Protein AF-A0A4P9VZE5-F1 (afdb_monomer_lite)

Foldseek 3Di:
DDDDDDPDDPDDPPPPPPCPPPVVLVVLLVVLLVVLLVVLLVVLVDPPAFDKDKAQRDPPDQQQVSQVVSQVDCVPDCSLVQWDKDWDQDPVRRIIIIGTHRPPPPPPPPPPPPPDDD

Radius of gyration: 24.46 Å; chains: 1; bounding box: 59×92×47 Å

Structure (mmCIF, N/CA/C/O backbone):
data_AF-A0A4P9VZE5-F1
#
_entry.id   AF-A0A4P9VZE5-F1
#
loop_
_atom_site.group_PDB
_atom_site.id
_atom_site.type_symbol
_atom_site.label_atom_id
_atom_site.label_alt_id
_atom_site.label_comp_id
_atom_site.label_asym_id
_atom_site.label_entity_id
_atom_site.label_seq_id
_atom_site.pdbx_PDB_ins_code
_atom_site.Cartn_x
_atom_site.Cartn_y
_atom_site.Cartn_z
_atom_site.occupancy
_atom_site.B_iso_or_equiv
_atom_site.auth_seq_id
_atom_site.auth_comp_id
_atom_site.auth_asym_id
_atom_site.auth_atom_id
_atom_site.pdbx_PDB_model_num
ATOM 1 N N . MET A 1 1 ? -42.588 50.241 2.402 1.00 42.19 1 MET A N 1
ATOM 2 C CA . MET A 1 1 ? -43.242 49.326 3.358 1.00 42.19 1 MET A CA 1
ATOM 3 C C . MET A 1 1 ? -42.465 48.026 3.372 1.00 42.19 1 MET A C 1
ATOM 5 O O . MET A 1 1 ? -42.100 47.526 2.319 1.00 42.19 1 MET A O 1
ATOM 9 N N . SER A 1 2 ? -42.130 47.601 4.582 1.00 41.44 2 SER A N 1
ATOM 10 C CA . SER A 1 2 ? -41.251 46.510 4.993 1.00 41.44 2 SER A CA 1
ATOM 11 C C . SER A 1 2 ? -41.444 45.181 4.255 1.00 41.44 2 SER A C 1
ATOM 13 O O . SER A 1 2 ? -42.550 44.650 4.245 1.00 41.44 2 SER A O 1
ATOM 15 N N . SER A 1 3 ? -40.354 44.563 3.785 1.00 45.62 3 SER A N 1
ATOM 16 C CA . SER A 1 3 ? -40.275 43.098 3.712 1.00 45.62 3 SER A CA 1
ATOM 17 C C . SER A 1 3 ? -39.464 42.606 4.907 1.00 45.62 3 SER A C 1
ATOM 19 O O . SER A 1 3 ? -38.239 42.736 4.962 1.00 45.62 3 SER A O 1
ATOM 21 N N . MET A 1 4 ? -40.183 42.097 5.901 1.00 48.62 4 MET A N 1
ATOM 22 C CA . MET A 1 4 ? -39.623 41.448 7.072 1.00 48.62 4 MET A CA 1
ATOM 23 C C . MET A 1 4 ? -39.028 40.082 6.700 1.00 48.62 4 MET A C 1
ATOM 25 O O . MET A 1 4 ? -39.677 39.278 6.044 1.00 48.62 4 MET A O 1
ATOM 29 N N . LEU A 1 5 ? -37.809 39.856 7.198 1.00 54.62 5 LEU A N 1
ATOM 30 C CA . LEU A 1 5 ? -37.310 38.635 7.842 1.00 54.62 5 LEU A CA 1
ATOM 31 C C . LEU A 1 5 ? -37.516 37.283 7.140 1.00 54.62 5 LEU A C 1
ATOM 33 O O . LEU A 1 5 ? -38.619 36.755 7.086 1.00 54.62 5 LEU A O 1
ATOM 37 N N . ARG A 1 6 ? -36.387 36.614 6.871 1.00 51.19 6 ARG A N 1
ATOM 38 C CA . ARG A 1 6 ? -36.121 35.234 7.322 1.00 51.19 6 ARG A CA 1
ATOM 39 C C . ARG A 1 6 ? -34.608 35.044 7.474 1.00 51.19 6 ARG A C 1
ATOM 41 O O . ARG A 1 6 ? -33.922 34.547 6.590 1.00 51.19 6 ARG A O 1
ATOM 48 N N . ARG A 1 7 ? -34.084 35.490 8.622 1.00 51.97 7 ARG A N 1
ATOM 49 C CA . ARG A 1 7 ? -32.792 35.022 9.139 1.00 51.97 7 ARG A CA 1
ATOM 50 C C . ARG A 1 7 ? -32.963 33.537 9.447 1.00 51.97 7 ARG A C 1
ATOM 52 O O . ARG A 1 7 ? -33.668 33.198 10.393 1.00 51.97 7 ARG A O 1
ATOM 59 N N . LEU A 1 8 ? -32.368 32.670 8.633 1.00 48.12 8 LEU A N 1
ATOM 60 C CA . LEU A 1 8 ? -32.216 31.267 8.996 1.00 48.12 8 LEU A CA 1
ATOM 61 C C . LEU A 1 8 ? -31.246 31.209 10.174 1.00 48.12 8 LEU A C 1
ATOM 63 O O . LEU A 1 8 ? -30.098 31.643 10.093 1.00 48.12 8 LEU A O 1
ATOM 67 N N . SER A 1 9 ? -31.797 30.765 11.295 1.00 43.53 9 SER A N 1
ATOM 68 C CA . SER A 1 9 ? -31.136 30.510 12.560 1.00 43.53 9 SER A CA 1
ATOM 69 C C . SER A 1 9 ? -29.865 29.697 12.352 1.00 43.53 9 SER A C 1
ATOM 71 O O . SER A 1 9 ? -29.905 28.604 11.786 1.00 43.53 9 SER A O 1
ATOM 73 N N . VAL A 1 10 ? -28.755 30.234 12.854 1.00 48.97 10 VAL A N 1
ATOM 74 C CA . VAL A 1 10 ? -27.518 29.501 13.111 1.00 48.97 10 VAL A CA 1
ATOM 75 C C . VAL A 1 10 ? -27.878 28.384 14.086 1.00 48.97 10 VAL A C 1
ATOM 77 O O . VAL A 1 10 ? -28.068 28.621 15.275 1.00 48.97 10 VAL A O 1
ATOM 80 N N . VAL A 1 11 ? -28.073 27.178 13.561 1.00 47.31 11 VAL A N 1
ATOM 81 C CA . VAL A 1 11 ? -28.205 25.977 14.381 1.00 47.31 11 VAL A CA 1
ATOM 82 C C . VAL A 1 11 ? -26.837 25.755 15.014 1.00 47.31 11 VAL A C 1
ATOM 84 O O . VAL A 1 11 ? -25.844 25.600 14.303 1.00 47.31 11 VAL A O 1
ATOM 87 N N . SER A 1 12 ? -26.794 25.820 16.345 1.00 46.12 12 SER A N 1
ATOM 88 C CA . SER A 1 12 ? -25.620 25.601 17.186 1.00 46.12 12 SER A CA 1
ATOM 89 C C . SER A 1 12 ? -24.774 24.424 16.697 1.00 46.12 12 SER A C 1
ATOM 91 O O . SER A 1 12 ? -25.120 23.259 16.886 1.00 46.12 12 SER A O 1
ATOM 93 N N . LEU A 1 13 ? -23.612 24.742 16.127 1.00 49.28 13 LEU A N 1
ATOM 94 C CA . LEU A 1 13 ? -22.529 23.817 15.769 1.00 49.28 13 LEU A CA 1
ATOM 95 C C . LEU A 1 13 ? -21.718 23.374 17.009 1.00 49.28 13 LEU A C 1
ATOM 97 O O . LEU A 1 13 ? -20.516 23.136 16.926 1.00 49.28 13 LEU A O 1
ATOM 101 N N . GLU A 1 14 ? -22.362 23.264 18.173 1.00 45.31 14 GLU A N 1
ATOM 102 C CA . GLU A 1 14 ? -21.703 23.028 19.469 1.00 45.31 14 GLU A CA 1
ATOM 103 C C . GLU A 1 14 ? -22.059 21.680 20.117 1.00 45.31 14 GLU A C 1
ATOM 105 O O . GLU A 1 14 ? -21.831 21.484 21.305 1.00 45.31 14 GLU A O 1
ATOM 110 N N . SER A 1 15 ? -22.583 20.704 19.365 1.00 45.00 15 SER A N 1
ATOM 111 C CA . SER A 1 15 ? -22.929 19.389 19.948 1.00 45.00 15 SER A CA 1
ATOM 112 C C . SER A 1 15 ? -22.456 18.148 19.191 1.00 45.00 15 SER A C 1
ATOM 114 O O . SER A 1 15 ? -22.935 17.052 19.446 1.00 45.00 15 SER A O 1
ATOM 116 N N . PHE A 1 16 ? -21.438 18.274 18.334 1.00 50.50 16 PHE A N 1
ATOM 117 C CA . PHE A 1 16 ? -20.713 17.110 17.789 1.00 50.50 16 PHE A CA 1
ATOM 118 C C . PHE A 1 16 ? -19.187 17.218 17.928 1.00 50.50 16 PHE A C 1
ATOM 120 O O . PHE A 1 16 ? -18.440 16.596 17.182 1.00 50.50 16 PHE A O 1
ATOM 127 N N . ARG A 1 17 ? -18.693 18.006 18.893 1.00 49.19 17 ARG A N 1
ATOM 128 C CA . ARG A 1 17 ? -17.252 18.088 19.208 1.00 49.19 17 ARG A CA 1
ATOM 129 C C . ARG A 1 17 ? -16.839 17.311 20.461 1.00 49.19 17 ARG A C 1
ATOM 131 O O . ARG A 1 17 ? -15.737 17.505 20.962 1.00 49.19 17 ARG A O 1
ATOM 138 N N . SER A 1 18 ? -17.661 16.366 20.911 1.00 43.06 18 SER A N 1
ATOM 139 C CA . SER A 1 18 ? -17.221 15.300 21.820 1.00 43.06 18 SER A CA 1
ATOM 140 C C . SER A 1 18 ? -16.723 14.099 21.022 1.00 43.06 18 SER A C 1
ATOM 142 O O . SER A 1 18 ? -17.358 13.053 20.996 1.00 43.06 18 SER A O 1
ATOM 144 N N . SER A 1 19 ? -15.605 14.268 20.318 1.00 45.41 19 SER A N 1
ATOM 145 C CA . SER A 1 19 ? -14.757 13.178 19.810 1.00 45.41 19 SER A CA 1
ATOM 146 C C . SER A 1 19 ? -13.377 13.758 19.494 1.00 45.41 19 SER A C 1
ATOM 148 O O . SER A 1 19 ? -12.985 13.894 18.338 1.00 45.41 19 SER A O 1
ATOM 150 N N . ARG A 1 20 ? -12.638 14.161 20.538 1.00 45.38 20 ARG A N 1
ATOM 151 C CA . ARG A 1 20 ? -11.216 14.534 20.410 1.00 45.38 20 ARG A CA 1
ATOM 152 C C . ARG A 1 20 ? -10.370 13.409 19.787 1.00 45.38 20 ARG A C 1
ATOM 154 O O . ARG A 1 20 ? -9.353 13.715 19.194 1.00 45.38 20 ARG A O 1
ATOM 161 N N . SER A 1 21 ? -10.854 12.165 19.798 1.00 52.50 21 SER A N 1
ATOM 162 C CA . SER A 1 21 ? -10.213 10.997 19.186 1.00 52.50 21 SER A CA 1
ATOM 163 C C . SER A 1 21 ? -10.296 10.916 17.655 1.00 52.50 21 SER A C 1
ATOM 165 O O . SER A 1 21 ? -9.553 10.155 17.054 1.00 52.50 21 SER A O 1
ATOM 167 N N . SER A 1 22 ? -11.183 11.655 16.975 1.00 55.22 22 SER A N 1
ATOM 168 C CA . SER A 1 22 ? -11.375 11.465 15.522 1.00 55.22 22 SER A CA 1
ATOM 169 C C . SER A 1 22 ? -10.381 12.231 14.645 1.00 55.22 22 SER A C 1
ATOM 171 O O . SER A 1 22 ? -10.229 11.898 13.471 1.00 55.22 22 SER A O 1
ATOM 173 N N . 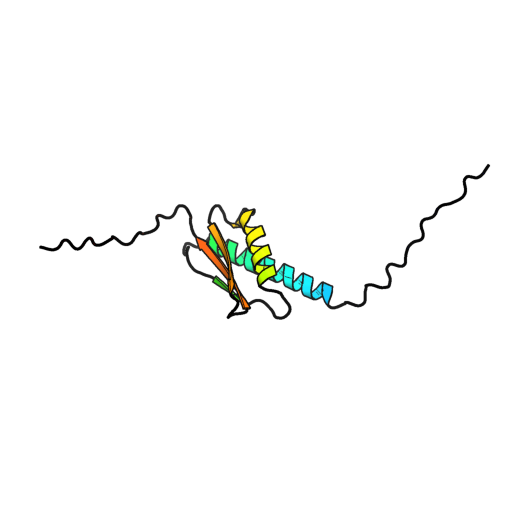ALA A 1 23 ? -9.751 13.282 15.177 1.00 57.75 23 ALA A N 1
ATOM 174 C CA . ALA A 1 23 ? -8.763 14.068 14.439 1.00 57.75 23 ALA A CA 1
ATOM 175 C C . ALA A 1 23 ? -7.394 13.371 14.426 1.00 57.75 23 ALA A C 1
ATOM 177 O O . ALA A 1 23 ? -6.790 13.272 13.363 1.00 57.75 23 ALA A O 1
ATOM 178 N N . GLU A 1 24 ? -6.972 12.823 15.569 1.00 62.25 24 GLU A N 1
ATOM 179 C CA . GLU A 1 24 ? -5.724 12.057 15.717 1.00 62.25 24 GLU A CA 1
ATOM 180 C C . GLU A 1 24 ? -5.749 10.795 14.844 1.00 62.25 24 GLU A C 1
ATOM 182 O O . GLU A 1 24 ? -4.906 10.653 13.963 1.00 62.25 24 GLU A O 1
ATOM 187 N N . SER A 1 25 ? -6.812 9.982 14.922 1.00 72.69 25 SER A N 1
ATOM 188 C CA . SER A 1 25 ? -6.946 8.784 14.072 1.00 72.69 25 SER A CA 1
ATOM 189 C C . SER A 1 25 ? -7.026 9.087 12.573 1.00 72.69 25 SER A C 1
ATOM 191 O O . SER A 1 25 ? -6.786 8.213 11.743 1.00 72.69 25 SER A O 1
ATOM 193 N N . ARG A 1 26 ? -7.414 10.310 12.188 1.00 79.12 26 ARG A N 1
ATOM 194 C CA . ARG A 1 26 ? -7.420 10.719 10.779 1.00 79.12 26 ARG A CA 1
ATOM 195 C C . ARG A 1 26 ? -6.026 11.114 10.307 1.00 79.12 26 ARG A C 1
ATOM 197 O O . ARG A 1 26 ? -5.691 10.821 9.166 1.00 79.12 26 ARG A O 1
ATOM 204 N N . GLN A 1 27 ? -5.247 11.761 11.166 1.00 83.94 27 GLN A N 1
ATOM 205 C CA . GLN A 1 27 ? -3.879 12.138 10.850 1.00 83.94 27 GLN A CA 1
ATOM 206 C C . GLN A 1 27 ? -2.982 10.903 10.753 1.00 83.94 27 GLN A C 1
ATOM 208 O O . GLN A 1 27 ? -2.355 10.715 9.721 1.00 83.94 27 GLN A O 1
ATOM 213 N N . GLU A 1 28 ? -3.069 9.985 11.718 1.00 84.31 2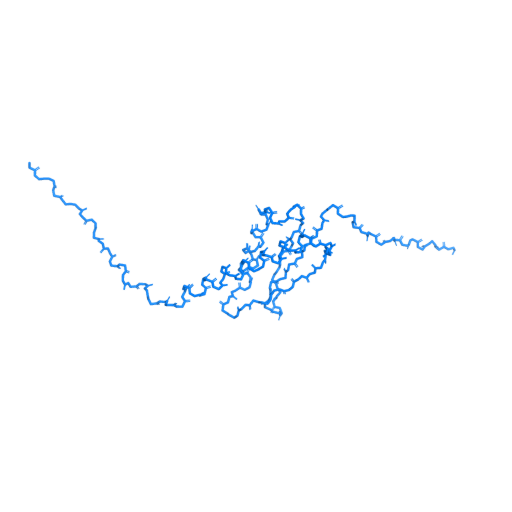8 GLU A N 1
ATOM 214 C CA . GLU A 1 28 ? -2.376 8.687 11.676 1.00 84.31 28 GLU A CA 1
ATOM 215 C C . GLU A 1 28 ? -2.722 7.886 10.409 1.00 84.31 28 GLU A C 1
ATOM 217 O O . GLU A 1 28 ? -1.870 7.238 9.806 1.00 84.31 28 GLU A O 1
ATOM 222 N N . TYR A 1 29 ? -3.979 7.958 9.962 1.00 86.94 29 TYR A N 1
ATOM 223 C CA . TYR A 1 29 ? -4.416 7.317 8.724 1.00 86.94 29 TYR A CA 1
ATOM 224 C C . TYR A 1 29 ? -3.781 7.927 7.472 1.00 86.94 29 TYR A C 1
ATOM 226 O O . TYR A 1 29 ? -3.386 7.202 6.555 1.00 86.94 29 TYR A O 1
ATOM 234 N N . ASP A 1 30 ? -3.733 9.257 7.403 1.00 88.94 30 ASP A N 1
ATOM 235 C CA . ASP A 1 30 ? -3.134 9.969 6.277 1.00 88.94 30 ASP A CA 1
ATOM 236 C C . ASP A 1 30 ? -1.600 9.805 6.276 1.00 88.94 30 ASP A C 1
ATOM 238 O O . ASP A 1 30 ? -1.011 9.657 5.202 1.00 88.94 30 ASP A O 1
ATOM 242 N N . ASP A 1 31 ? -0.975 9.735 7.454 1.00 89.50 31 ASP A N 1
ATOM 243 C CA . ASP A 1 31 ? 0.453 9.460 7.631 1.00 89.50 31 ASP A CA 1
ATOM 244 C C . ASP A 1 31 ? 0.803 8.040 7.171 1.00 89.50 31 ASP A C 1
ATOM 246 O O . ASP A 1 31 ? 1.651 7.888 6.291 1.00 89.50 31 ASP A O 1
ATOM 250 N N . ALA A 1 32 ? 0.065 7.018 7.622 1.00 89.94 32 ALA A N 1
ATOM 251 C CA . ALA A 1 32 ? 0.246 5.638 7.160 1.00 89.94 32 ALA A CA 1
ATOM 252 C C . ALA A 1 32 ? 0.058 5.507 5.638 1.00 89.94 32 ALA A C 1
ATOM 254 O O . ALA A 1 32 ? 0.785 4.788 4.953 1.00 89.94 32 ALA A O 1
ATOM 255 N N . LEU A 1 33 ? -0.906 6.235 5.057 1.00 90.50 33 LEU A N 1
ATOM 256 C CA . LEU A 1 33 ? -1.068 6.274 3.601 1.00 90.50 33 LEU A CA 1
ATOM 257 C C . LEU A 1 33 ? 0.113 6.925 2.885 1.00 90.50 33 LEU A C 1
ATOM 259 O O . LEU A 1 33 ? 0.404 6.543 1.748 1.00 90.50 33 LEU A O 1
ATOM 263 N N . ASN A 1 34 ? 0.720 7.955 3.468 1.00 90.69 34 ASN A N 1
ATOM 264 C CA . ASN A 1 34 ? 1.876 8.622 2.883 1.00 90.69 34 ASN A CA 1
ATOM 265 C C . ASN A 1 34 ? 3.126 7.754 2.984 1.00 90.69 34 ASN A C 1
ATOM 267 O O . ASN A 1 34 ? 3.827 7.649 1.985 1.00 90.69 34 ASN A O 1
ATOM 271 N N . GLU A 1 35 ? 3.343 7.080 4.108 1.00 91.00 35 GLU A N 1
ATOM 272 C CA . GLU A 1 35 ? 4.457 6.150 4.304 1.00 91.00 35 GLU A CA 1
ATOM 273 C C . GLU A 1 35 ? 4.428 5.021 3.268 1.00 91.00 35 GLU A C 1
ATOM 275 O O . GLU A 1 35 ? 5.339 4.921 2.453 1.00 91.00 35 GLU A O 1
ATOM 280 N N . ILE A 1 36 ? 3.299 4.308 3.139 1.00 90.31 36 ILE A N 1
ATOM 281 C CA . ILE A 1 36 ? 3.129 3.280 2.092 1.00 90.31 36 ILE A CA 1
ATOM 282 C C . ILE A 1 36 ? 3.363 3.870 0.690 1.00 90.31 36 ILE A C 1
ATOM 284 O O . ILE A 1 36 ? 3.840 3.189 -0.212 1.00 90.31 36 ILE A O 1
ATOM 288 N N . SER A 1 37 ? 2.994 5.136 0.462 1.00 89.81 37 SER A N 1
ATOM 289 C CA . SER A 1 37 ? 3.200 5.764 -0.848 1.00 89.81 37 SER A CA 1
ATOM 290 C C . SER A 1 37 ? 4.670 6.044 -1.144 1.00 89.81 37 SER A C 1
ATOM 292 O O . SER A 1 37 ? 5.070 5.883 -2.294 1.00 89.81 37 SER A O 1
ATOM 294 N N . LEU A 1 38 ? 5.436 6.465 -0.137 1.00 89.31 38 LEU A N 1
ATOM 295 C CA . LEU A 1 38 ? 6.871 6.710 -0.252 1.00 89.31 38 LEU A CA 1
ATOM 296 C C . LEU A 1 38 ? 7.618 5.400 -0.485 1.00 89.31 38 LEU A C 1
ATOM 298 O O . LEU A 1 38 ? 8.395 5.331 -1.434 1.00 89.31 38 LEU A O 1
ATOM 302 N N . ASP A 1 39 ? 7.300 4.355 0.278 1.00 88.44 39 ASP A N 1
ATOM 303 C CA . ASP A 1 39 ? 7.941 3.054 0.098 1.00 88.44 39 ASP A CA 1
ATOM 304 C C . ASP A 1 39 ? 7.643 2.462 -1.283 1.00 88.44 39 ASP A C 1
ATOM 306 O O . ASP A 1 39 ? 8.523 1.926 -1.948 1.00 88.44 39 ASP A O 1
ATOM 310 N N . VAL A 1 40 ? 6.398 2.574 -1.765 1.00 86.50 40 VAL A N 1
ATOM 311 C CA . VAL A 1 40 ? 6.047 2.115 -3.118 1.00 86.50 40 VAL A CA 1
ATOM 312 C C . VAL A 1 40 ? 6.809 2.912 -4.171 1.00 86.50 40 VAL A C 1
ATOM 314 O O . VAL A 1 40 ? 7.247 2.335 -5.164 1.00 86.50 40 VAL A O 1
ATOM 317 N N . GLU A 1 41 ? 6.962 4.224 -3.989 1.00 87.31 41 GLU A N 1
ATOM 318 C CA . GLU A 1 41 ? 7.743 5.054 -4.906 1.00 87.31 41 GLU A CA 1
ATOM 319 C C . GLU A 1 41 ? 9.221 4.642 -4.920 1.00 87.31 41 GLU A C 1
ATOM 321 O O . GLU A 1 41 ? 9.823 4.568 -5.993 1.00 87.31 41 GLU A O 1
ATOM 326 N N . GLU A 1 42 ? 9.789 4.344 -3.752 1.00 86.31 42 GLU A N 1
ATOM 327 C CA . GLU A 1 42 ? 11.150 3.834 -3.598 1.00 86.31 42 GLU A CA 1
ATOM 328 C C . GLU A 1 42 ? 11.311 2.461 -4.262 1.00 86.31 42 GLU A C 1
ATOM 330 O O . GLU A 1 42 ? 12.156 2.312 -5.145 1.00 86.31 42 GLU A O 1
ATOM 335 N N . ALA A 1 43 ? 10.409 1.518 -3.985 1.00 84.69 43 ALA A N 1
ATOM 336 C CA . ALA A 1 43 ? 10.370 0.202 -4.624 1.00 84.69 43 ALA A CA 1
ATOM 337 C C . ALA A 1 43 ? 10.190 0.285 -6.153 1.00 84.69 43 ALA A C 1
ATOM 339 O O . ALA A 1 43 ? 10.652 -0.577 -6.894 1.00 84.69 43 ALA A O 1
ATOM 340 N N . CYS A 1 44 ? 9.541 1.339 -6.661 1.00 81.88 44 CYS A N 1
ATOM 341 C CA . CYS A 1 44 ? 9.432 1.599 -8.099 1.00 81.88 44 CYS A CA 1
ATOM 342 C C . CYS A 1 44 ? 10.719 2.179 -8.720 1.00 81.88 44 CYS A C 1
ATOM 344 O O . CYS A 1 44 ? 10.824 2.246 -9.949 1.00 81.88 44 CYS A O 1
ATOM 346 N N . ARG A 1 45 ? 11.676 2.659 -7.915 1.00 82.62 45 ARG A N 1
ATOM 347 C CA . ARG A 1 45 ? 13.009 3.096 -8.372 1.00 82.62 45 ARG A CA 1
ATOM 348 C C . ARG A 1 45 ? 14.052 1.990 -8.254 1.00 82.62 45 ARG A C 1
ATOM 350 O O . ARG A 1 45 ? 15.020 2.019 -9.013 1.00 82.62 45 ARG A O 1
ATOM 357 N N . GLU A 1 46 ? 13.876 1.070 -7.315 1.00 79.06 46 GLU A N 1
ATOM 358 C CA . GLU A 1 46 ? 14.759 -0.079 -7.139 1.00 79.06 46 GLU A CA 1
ATOM 359 C C . GLU A 1 46 ? 14.645 -1.084 -8.294 1.00 79.06 46 GLU A C 1
ATOM 361 O O . GLU A 1 46 ? 13.705 -1.060 -9.084 1.00 79.06 46 GLU A O 1
ATOM 366 N N . SER A 1 47 ? 15.661 -1.941 -8.435 1.00 67.31 47 SER A N 1
ATOM 367 C CA . SER A 1 47 ? 15.716 -2.973 -9.487 1.00 67.31 47 SER A CA 1
ATOM 368 C C . SER A 1 47 ? 15.062 -4.293 -9.063 1.00 67.31 47 SER A C 1
ATOM 370 O O . SER A 1 47 ? 14.864 -5.173 -9.900 1.00 67.31 47 SER A O 1
ATOM 372 N N . ASP A 1 48 ? 14.729 -4.429 -7.778 1.00 69.81 48 ASP A N 1
ATOM 373 C CA . ASP A 1 48 ? 14.189 -5.644 -7.173 1.00 69.81 48 ASP A CA 1
ATOM 374 C C . ASP A 1 48 ? 12.661 -5.681 -7.277 1.00 69.81 48 ASP A C 1
ATOM 376 O O . ASP A 1 48 ? 11.909 -5.662 -6.300 1.00 69.81 48 ASP A O 1
ATOM 380 N N . PHE A 1 49 ? 12.191 -5.731 -8.521 1.00 77.44 49 PHE A N 1
ATOM 381 C CA . PHE A 1 49 ? 10.783 -5.962 -8.805 1.00 77.44 49 PHE A CA 1
ATOM 382 C C . PHE A 1 49 ? 10.378 -7.378 -8.376 1.00 77.44 49 PHE A C 1
ATOM 384 O O . PHE A 1 49 ? 11.187 -8.298 -8.304 1.00 77.44 49 PHE A O 1
ATOM 391 N N . ASP A 1 50 ? 9.086 -7.554 -8.127 1.00 74.19 50 ASP A N 1
ATOM 392 C CA . ASP A 1 50 ? 8.446 -8.788 -7.684 1.00 74.19 50 ASP A CA 1
ATOM 393 C C . ASP A 1 50 ? 8.633 -9.198 -6.213 1.00 74.19 50 ASP A C 1
ATOM 395 O O . ASP A 1 50 ? 8.072 -10.224 -5.809 1.00 74.19 50 ASP A O 1
ATOM 399 N N . LEU A 1 51 ? 9.297 -8.380 -5.395 1.00 78.94 51 LEU A N 1
ATOM 400 C CA . LEU A 1 51 ? 9.298 -8.546 -3.942 1.00 78.94 51 LEU A CA 1
ATOM 401 C C . LEU A 1 51 ? 7.978 -8.063 -3.324 1.00 78.94 51 LEU A C 1
ATOM 403 O O . LEU A 1 51 ? 7.401 -7.048 -3.726 1.00 78.94 51 LEU A O 1
ATOM 407 N N . GLU A 1 52 ? 7.473 -8.837 -2.365 1.00 85.69 52 GLU A N 1
ATOM 408 C CA . GLU A 1 52 ? 6.319 -8.457 -1.552 1.00 85.69 52 GLU A CA 1
ATOM 409 C C . GLU A 1 52 ? 6.808 -7.708 -0.316 1.00 85.69 52 GLU A C 1
ATOM 411 O O . GLU A 1 52 ? 7.564 -8.254 0.489 1.00 85.69 52 GLU A O 1
ATOM 416 N N . THR A 1 53 ? 6.336 -6.476 -0.150 1.00 88.12 53 THR A N 1
ATOM 417 C CA . THR A 1 53 ? 6.617 -5.670 1.035 1.00 88.12 53 THR A CA 1
ATOM 418 C C . THR A 1 53 ? 5.404 -5.671 1.951 1.00 88.12 53 THR A C 1
ATOM 420 O O . THR A 1 53 ? 4.257 -5.557 1.505 1.00 88.12 53 THR A O 1
ATOM 423 N N . VAL A 1 54 ? 5.662 -5.823 3.248 1.00 90.06 54 VAL A N 1
ATOM 424 C CA . VAL A 1 54 ? 4.641 -5.891 4.292 1.00 90.06 54 VAL A CA 1
ATOM 425 C C . VAL A 1 54 ? 4.720 -4.621 5.124 1.00 90.06 54 VAL A C 1
ATOM 427 O O . VAL A 1 54 ? 5.748 -4.343 5.730 1.00 90.06 54 VAL A O 1
ATOM 430 N N . TYR A 1 55 ? 3.621 -3.878 5.162 1.00 90.19 55 TYR A N 1
ATOM 431 C CA . TYR A 1 55 ? 3.442 -2.724 6.028 1.00 90.19 55 TYR A CA 1
ATOM 432 C C . TYR A 1 55 ? 2.538 -3.103 7.202 1.00 90.19 55 TYR A C 1
ATOM 434 O O . TYR A 1 55 ? 1.351 -3.397 7.014 1.00 90.19 55 TYR A O 1
ATOM 442 N N . GLU A 1 56 ? 3.096 -3.113 8.409 1.00 89.06 56 GLU A N 1
ATOM 443 C CA . GLU A 1 56 ? 2.341 -3.365 9.637 1.00 89.06 56 GLU A CA 1
ATOM 444 C C . GLU A 1 56 ? 1.457 -2.159 9.961 1.00 89.06 56 GLU A C 1
ATOM 446 O O . GLU A 1 56 ? 1.924 -1.026 10.038 1.00 89.06 56 GLU A O 1
ATOM 451 N N . VAL A 1 57 ? 0.150 -2.389 10.111 1.00 86.38 57 VAL A N 1
ATOM 452 C CA . VAL A 1 57 ? -0.803 -1.292 10.306 1.00 86.38 57 VAL A CA 1
ATOM 453 C C . VAL A 1 57 ? -0.892 -0.930 11.790 1.00 86.38 57 VAL A C 1
ATOM 455 O O . VAL A 1 57 ? -1.167 -1.822 12.598 1.00 86.38 57 VAL A O 1
ATOM 458 N N . PRO A 1 58 ? -0.745 0.361 12.152 1.00 83.00 58 PRO A N 1
ATOM 459 C CA . PRO A 1 58 ? -0.910 0.819 13.528 1.00 83.00 58 PRO A CA 1
ATOM 460 C C . PRO A 1 58 ? -2.270 0.436 14.125 1.00 83.00 58 PRO A C 1
ATOM 462 O O . PRO A 1 58 ? -3.301 0.434 13.438 1.00 83.00 58 PRO A O 1
ATOM 465 N N . GLU A 1 59 ? -2.286 0.144 15.428 1.00 79.25 59 GLU A N 1
ATOM 466 C CA . GLU A 1 59 ? -3.522 -0.141 16.158 1.00 79.25 59 GLU A CA 1
ATOM 467 C C . GLU A 1 59 ? -4.515 1.027 16.040 1.00 79.25 59 GLU A C 1
ATOM 469 O O . GLU A 1 59 ? -4.148 2.195 16.097 1.00 79.25 59 GLU A O 1
ATOM 474 N N . GLY A 1 60 ? -5.800 0.714 15.855 1.00 80.19 60 GLY A N 1
ATOM 475 C CA . GLY A 1 60 ? -6.849 1.723 15.658 1.00 80.19 60 GLY A CA 1
ATOM 476 C C . GLY A 1 60 ? -7.116 2.094 14.194 1.00 80.19 60 GLY A C 1
ATOM 477 O O . GLY A 1 60 ? -8.165 2.674 13.898 1.00 80.19 60 GLY A O 1
ATOM 478 N N . ILE A 1 61 ? -6.259 1.676 13.254 1.00 84.44 61 ILE A N 1
ATOM 479 C CA . ILE A 1 61 ? -6.501 1.829 11.815 1.00 84.44 61 ILE A CA 1
ATOM 480 C C . ILE A 1 61 ? -7.063 0.533 11.222 1.00 84.44 61 ILE A C 1
ATOM 482 O O . ILE A 1 61 ? -6.593 -0.569 11.480 1.00 84.44 61 ILE A O 1
ATOM 486 N N . CYS A 1 62 ? -8.080 0.656 10.364 1.00 86.62 62 CYS A N 1
ATOM 487 C CA . CYS A 1 62 ? -8.612 -0.486 9.624 1.00 86.62 62 CYS A CA 1
ATOM 488 C C . CYS A 1 62 ? -7.716 -0.806 8.405 1.00 86.62 62 CYS A C 1
ATOM 490 O O . CYS A 1 62 ? -7.765 -0.054 7.417 1.00 86.62 62 CYS A O 1
ATOM 492 N N . PRO A 1 63 ? -6.972 -1.930 8.400 1.00 87.06 63 PRO A N 1
ATOM 493 C CA . PRO A 1 63 ? -6.024 -2.262 7.330 1.00 87.06 63 PRO A CA 1
ATOM 494 C C . PRO A 1 63 ? -6.717 -2.470 5.979 1.00 87.06 63 PRO A C 1
ATOM 496 O O . PRO A 1 63 ? -6.221 -2.031 4.945 1.00 87.06 63 PRO A O 1
ATOM 499 N N . ALA A 1 64 ? -7.928 -3.037 5.963 1.00 88.56 64 ALA A N 1
ATOM 500 C CA . ALA A 1 64 ? -8.705 -3.220 4.736 1.00 88.56 64 ALA A CA 1
ATOM 501 C C . ALA A 1 64 ? -9.060 -1.882 4.060 1.00 88.56 64 ALA A C 1
ATOM 503 O O . ALA A 1 64 ? -9.016 -1.754 2.828 1.00 88.56 64 ALA A O 1
ATOM 504 N N . ARG A 1 65 ? -9.398 -0.859 4.860 1.00 88.31 65 ARG A N 1
ATOM 505 C CA . ARG A 1 65 ? -9.661 0.494 4.348 1.00 88.31 65 ARG A CA 1
ATOM 506 C C . ARG A 1 65 ? -8.375 1.146 3.858 1.00 88.31 65 ARG A C 1
ATOM 508 O O . ARG A 1 65 ? -8.407 1.792 2.812 1.00 88.31 65 ARG A O 1
ATOM 515 N N . LEU A 1 66 ? -7.275 0.978 4.593 1.00 89.88 66 LEU A N 1
ATOM 516 C CA . LEU A 1 66 ? -5.953 1.489 4.227 1.00 89.88 66 LEU A CA 1
ATOM 517 C C . LEU A 1 66 ? -5.482 0.904 2.887 1.00 89.88 66 LEU A C 1
ATOM 519 O O . LEU A 1 66 ? -5.263 1.660 1.943 1.00 89.88 66 LEU A O 1
ATOM 523 N N . ALA A 1 67 ? -5.493 -0.425 2.744 1.00 91.06 67 ALA A N 1
ATOM 524 C CA . ALA A 1 67 ? -5.168 -1.130 1.503 1.00 91.06 67 ALA A CA 1
ATOM 525 C C . ALA A 1 67 ? -6.032 -0.662 0.321 1.00 91.06 67 ALA A C 1
ATOM 527 O O . ALA A 1 67 ? -5.528 -0.396 -0.771 1.00 91.06 67 ALA A O 1
ATOM 528 N N . SER A 1 68 ? -7.343 -0.500 0.533 1.00 89.94 68 SER A N 1
ATOM 529 C CA . SER A 1 68 ? -8.263 -0.028 -0.512 1.00 89.94 68 SER A CA 1
ATOM 530 C C . SER A 1 68 ? -7.942 1.396 -0.977 1.00 89.94 68 SER A C 1
ATOM 532 O O . SER A 1 68 ? -8.030 1.703 -2.171 1.00 89.94 68 SER A O 1
ATOM 534 N N . LYS A 1 69 ? -7.570 2.285 -0.048 1.00 90.00 69 LYS A N 1
ATOM 535 C CA . LYS A 1 69 ? -7.160 3.658 -0.369 1.00 90.00 69 LYS A CA 1
ATOM 536 C C . LYS A 1 69 ? -5.803 3.698 -1.061 1.00 90.00 69 LYS A C 1
ATOM 538 O O . LYS A 1 69 ? -5.702 4.372 -2.086 1.00 90.00 69 LYS A O 1
ATOM 543 N N . ALA A 1 70 ? -4.825 2.945 -0.565 1.00 89.44 70 ALA A N 1
ATOM 544 C CA . ALA A 1 70 ? -3.506 2.806 -1.171 1.00 89.44 70 ALA A CA 1
ATOM 545 C C . ALA A 1 70 ? -3.621 2.304 -2.621 1.00 89.44 70 ALA A C 1
ATOM 547 O O . ALA A 1 70 ? -3.194 2.985 -3.551 1.00 89.44 70 ALA A O 1
ATOM 548 N N . LYS A 1 71 ? -4.365 1.210 -2.847 1.00 89.38 71 LYS A N 1
ATOM 549 C CA . LYS A 1 71 ? -4.656 0.677 -4.189 1.00 89.38 71 LYS A CA 1
ATOM 550 C C . LYS A 1 71 ? -5.237 1.735 -5.126 1.00 89.38 71 LYS A C 1
ATOM 552 O O . LYS A 1 71 ? -4.811 1.867 -6.272 1.00 89.38 71 LYS A O 1
ATOM 557 N N . ARG A 1 72 ? -6.216 2.511 -4.647 1.00 87.00 72 ARG A N 1
ATOM 558 C CA . ARG A 1 72 ? -6.835 3.580 -5.442 1.00 87.00 72 ARG A CA 1
ATOM 559 C C . ARG A 1 72 ? -5.834 4.688 -5.776 1.00 87.00 72 ARG A C 1
ATOM 561 O O . ARG A 1 72 ? -5.888 5.197 -6.895 1.00 87.00 72 ARG A O 1
ATOM 568 N N . ARG A 1 73 ? -4.947 5.050 -4.844 1.00 85.44 73 ARG A N 1
ATOM 569 C CA . ARG A 1 73 ? -3.888 6.047 -5.056 1.00 85.44 73 ARG A CA 1
ATOM 570 C C . ARG A 1 73 ? -2.934 5.569 -6.150 1.00 85.44 73 ARG A C 1
ATOM 572 O O . ARG A 1 73 ? -2.773 6.268 -7.141 1.00 85.44 73 ARG A O 1
ATOM 579 N N . PHE A 1 74 ? -2.417 4.347 -6.052 1.00 83.44 74 PHE A N 1
ATOM 580 C CA . PHE A 1 74 ? -1.436 3.823 -7.013 1.00 83.44 74 PHE A CA 1
ATOM 581 C C . PHE A 1 74 ? -2.025 3.532 -8.391 1.00 83.44 74 PHE A C 1
ATOM 583 O O . PHE A 1 74 ? -1.357 3.751 -9.392 1.00 83.44 74 PHE A O 1
ATOM 590 N N . SER A 1 75 ? -3.304 3.151 -8.470 1.00 76.38 75 SER A N 1
ATOM 591 C CA . SER A 1 75 ? -3.974 2.932 -9.762 1.00 76.38 75 SER A CA 1
ATOM 592 C C . SER A 1 75 ? -4.077 4.182 -10.646 1.00 76.38 75 SER A C 1
ATOM 594 O O . SER A 1 75 ? -4.338 4.060 -11.839 1.00 76.38 75 SER A O 1
ATOM 596 N N . LYS A 1 76 ? -3.939 5.380 -10.063 1.00 70.25 76 LYS A N 1
ATOM 597 C CA . LYS A 1 76 ? -4.123 6.666 -10.754 1.00 70.25 76 LYS A CA 1
ATOM 598 C C . LYS A 1 76 ? -2.905 7.583 -10.683 1.00 70.25 76 LYS A C 1
ATOM 600 O O . LYS A 1 76 ? -2.982 8.687 -11.206 1.00 70.25 76 LYS A O 1
ATOM 605 N N . SER A 1 77 ? -1.852 7.176 -9.981 1.00 68.25 77 SER A N 1
ATOM 606 C CA . SER A 1 77 ? -0.739 8.058 -9.645 1.00 68.25 77 SER A CA 1
ATOM 607 C C . SER A 1 77 ? 0.501 7.738 -10.470 1.00 68.25 77 SER A C 1
ATOM 609 O O . SER A 1 77 ? 0.809 6.568 -10.720 1.00 68.25 77 SER A O 1
ATOM 611 N N . ASP A 1 78 ? 1.250 8.792 -10.793 1.00 71.38 78 ASP A N 1
ATOM 612 C CA . ASP A 1 78 ? 2.563 8.731 -11.445 1.00 71.38 78 ASP A CA 1
ATOM 613 C C . ASP A 1 78 ? 3.608 7.975 -10.605 1.00 71.38 78 ASP A C 1
ATOM 615 O O . ASP A 1 78 ? 4.630 7.552 -11.140 1.00 71.38 78 ASP A O 1
ATOM 619 N N . ILE A 1 79 ? 3.318 7.740 -9.315 1.00 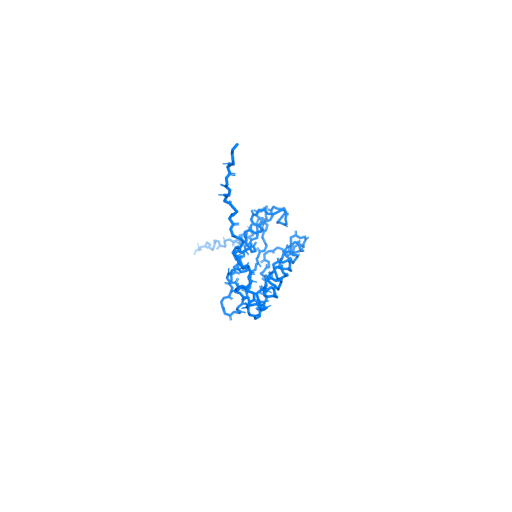71.69 79 ILE A N 1
ATOM 620 C CA . ILE A 1 79 ? 4.123 6.938 -8.372 1.00 71.69 79 ILE A CA 1
ATOM 621 C C . ILE A 1 79 ? 4.524 5.591 -8.979 1.00 71.69 79 ILE A C 1
ATOM 623 O O . ILE A 1 79 ? 5.660 5.160 -8.843 1.00 71.69 79 ILE A O 1
ATOM 627 N N . SER A 1 80 ? 3.598 4.941 -9.685 1.00 71.75 80 SER A N 1
ATOM 628 C CA . SER A 1 80 ? 3.856 3.631 -10.283 1.00 71.75 80 SER A CA 1
ATOM 629 C C . SER A 1 80 ? 4.856 3.680 -11.444 1.00 71.75 80 SER A C 1
ATOM 631 O O . SER A 1 80 ? 5.391 2.647 -11.819 1.00 71.75 80 SER A O 1
ATOM 633 N N . ARG A 1 81 ? 5.103 4.850 -12.055 1.00 75.56 81 ARG A N 1
ATOM 634 C CA . ARG A 1 81 ? 5.983 5.042 -13.229 1.00 75.56 81 ARG A CA 1
ATOM 635 C C . ARG A 1 81 ? 5.727 4.059 -14.387 1.00 75.56 81 ARG A C 1
ATOM 637 O O . ARG A 1 81 ? 6.611 3.803 -15.200 1.00 75.56 81 ARG A O 1
ATOM 644 N N . GLY A 1 82 ? 4.507 3.524 -14.486 1.00 78.88 82 GLY A N 1
ATOM 645 C CA . GLY A 1 82 ? 4.127 2.505 -15.471 1.00 78.88 82 GLY A CA 1
ATOM 646 C C . GLY A 1 82 ? 4.358 1.051 -15.035 1.00 78.88 82 GLY A C 1
ATOM 647 O O . GLY A 1 82 ? 4.033 0.144 -15.801 1.00 78.88 82 GLY A O 1
ATOM 648 N N . LEU A 1 83 ? 4.868 0.824 -13.823 1.00 83.12 83 LEU A N 1
ATOM 649 C CA . LEU A 1 83 ? 4.914 -0.470 -13.148 1.00 83.12 83 LEU A CA 1
ATOM 650 C C . LEU A 1 83 ? 3.534 -0.830 -12.591 1.00 83.12 83 LEU A C 1
ATOM 652 O O . LEU A 1 83 ? 2.667 0.015 -12.356 1.00 83.12 83 LEU A O 1
ATOM 656 N N . ARG A 1 84 ? 3.307 -2.118 -12.372 1.00 85.81 84 ARG A N 1
ATOM 657 C CA . ARG A 1 84 ? 2.073 -2.633 -11.793 1.00 85.81 84 ARG A CA 1
ATOM 658 C C . ARG A 1 84 ? 2.252 -2.799 -10.289 1.00 85.81 84 ARG A C 1
ATOM 660 O O . ARG A 1 84 ? 3.062 -3.611 -9.854 1.00 85.81 84 ARG A O 1
ATOM 667 N N . VAL A 1 85 ? 1.441 -2.081 -9.514 1.00 87.00 85 VAL A N 1
ATOM 668 C CA . VAL A 1 85 ? 1.404 -2.189 -8.049 1.00 87.00 85 VAL A CA 1
ATOM 669 C C . VAL A 1 85 ? 0.146 -2.943 -7.623 1.00 87.00 85 VAL A C 1
ATOM 671 O O . VAL A 1 85 ? -0.973 -2.439 -7.757 1.00 87.00 85 VAL A O 1
ATOM 674 N N . ASP A 1 86 ? 0.315 -4.159 -7.114 1.00 89.00 86 ASP A N 1
ATOM 675 C CA . ASP A 1 86 ? -0.761 -4.951 -6.525 1.00 89.00 86 ASP A CA 1
ATOM 676 C C . ASP A 1 86 ? -0.760 -4.747 -5.005 1.00 89.00 86 ASP A C 1
ATOM 678 O O . ASP A 1 86 ? 0.223 -5.042 -4.340 1.00 89.00 86 ASP A O 1
ATOM 682 N N . VAL A 1 87 ? -1.869 -4.250 -4.450 1.00 90.38 87 VAL A N 1
ATOM 683 C CA . VAL A 1 87 ? -2.039 -4.020 -3.003 1.00 90.38 87 VAL A CA 1
ATOM 684 C C . VAL A 1 87 ? -3.132 -4.926 -2.456 1.00 90.38 87 VAL A C 1
ATOM 686 O O . VAL A 1 87 ? -4.228 -5.008 -3.030 1.00 90.38 87 VAL A O 1
ATOM 689 N N . LYS A 1 88 ? -2.848 -5.578 -1.331 1.00 91.25 88 LYS A N 1
ATOM 690 C CA . LYS A 1 88 ? -3.736 -6.489 -0.609 1.00 91.25 88 LYS A CA 1
ATOM 691 C C . LYS A 1 88 ? -3.671 -6.218 0.893 1.00 91.25 88 LYS A C 1
ATOM 693 O O . LYS A 1 88 ? -2.763 -5.571 1.397 1.00 91.25 88 LYS A O 1
ATOM 698 N N . HIS A 1 89 ? -4.676 -6.711 1.597 1.00 91.75 89 HIS A N 1
ATOM 699 C CA . HIS A 1 89 ? -4.694 -6.763 3.052 1.00 91.75 89 HIS A CA 1
ATOM 700 C C . HIS A 1 89 ? -4.410 -8.208 3.467 1.00 91.75 89 HIS A C 1
ATOM 702 O O . HIS A 1 89 ? -5.080 -9.116 2.970 1.00 91.75 89 HIS A O 1
ATOM 708 N N . ASP A 1 90 ? -3.432 -8.395 4.347 1.00 89.12 90 ASP A N 1
ATOM 709 C CA . ASP A 1 90 ? -3.150 -9.656 5.022 1.00 89.12 90 ASP A CA 1
ATOM 710 C C . ASP A 1 90 ? -3.847 -9.660 6.387 1.00 89.12 90 ASP A C 1
ATOM 712 O O . ASP A 1 90 ? -3.518 -8.876 7.278 1.00 89.12 90 ASP A O 1
ATOM 716 N N . VAL A 1 91 ? -4.842 -10.539 6.515 1.00 85.50 91 VAL A N 1
ATOM 717 C CA . VAL A 1 91 ? -5.684 -10.662 7.709 1.00 85.50 91 VAL A CA 1
ATOM 718 C C . VAL A 1 91 ? -4.920 -11.318 8.859 1.00 85.50 91 VAL A C 1
ATOM 720 O O . VAL A 1 91 ? -5.189 -10.995 10.011 1.00 85.50 91 VAL A O 1
ATOM 723 N N . GLU A 1 92 ? -3.971 -12.216 8.572 1.00 85.81 92 GLU A N 1
ATOM 724 C CA . GLU A 1 92 ? -3.232 -12.945 9.611 1.00 85.81 92 GLU A CA 1
ATOM 725 C C . GLU A 1 92 ? -2.266 -12.023 10.352 1.00 85.81 92 GLU A C 1
ATOM 727 O O . GLU A 1 92 ? -2.114 -12.124 11.567 1.00 85.81 92 GLU A O 1
ATOM 732 N N . ARG A 1 93 ? -1.646 -11.092 9.619 1.00 82.06 93 ARG A N 1
ATOM 733 C CA . ARG A 1 93 ? -0.679 -10.123 10.156 1.00 82.06 93 ARG A CA 1
ATOM 734 C C . ARG A 1 93 ? -1.274 -8.750 10.451 1.00 82.06 93 ARG A C 1
ATOM 736 O O . ARG A 1 93 ? -0.550 -7.870 10.898 1.00 82.06 93 ARG A O 1
ATOM 743 N N . ASN A 1 94 ? -2.567 -8.546 10.178 1.00 85.31 94 ASN A N 1
ATOM 744 C CA . ASN A 1 94 ? -3.216 -7.232 10.236 1.00 85.31 94 ASN A CA 1
ATOM 745 C C . ASN A 1 94 ? -2.418 -6.162 9.452 1.00 85.31 94 ASN A C 1
ATOM 747 O O . ASN A 1 94 ? -2.209 -5.045 9.920 1.00 85.31 94 ASN A O 1
ATOM 751 N N . ALA A 1 95 ? -1.940 -6.524 8.259 1.00 89.88 95 ALA A N 1
ATOM 752 C CA . ALA A 1 95 ? -0.949 -5.758 7.506 1.00 89.88 95 ALA A CA 1
ATOM 753 C C . ALA A 1 95 ? -1.439 -5.396 6.097 1.00 89.88 95 ALA A C 1
ATOM 755 O O . ALA A 1 95 ? -2.297 -6.065 5.512 1.00 89.88 95 ALA A O 1
ATOM 756 N N . VAL A 1 96 ? -0.877 -4.338 5.515 1.00 91.12 96 VAL A N 1
ATOM 757 C CA . VAL A 1 96 ? -1.027 -4.046 4.085 1.00 91.12 96 VAL A CA 1
ATOM 758 C C . VAL A 1 96 ? 0.169 -4.634 3.358 1.00 91.12 96 VAL A C 1
ATOM 760 O O . VAL A 1 96 ? 1.304 -4.256 3.613 1.00 91.12 96 VAL A O 1
AT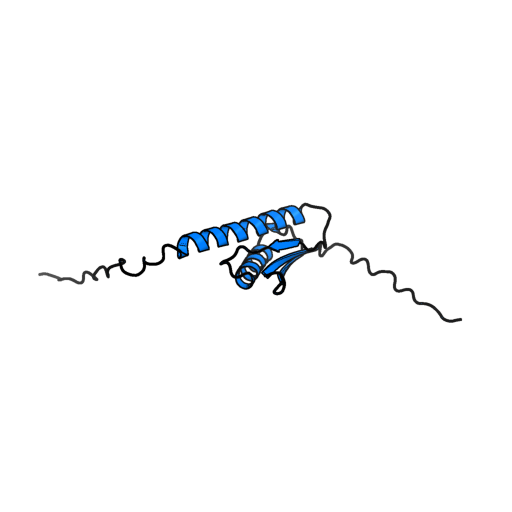OM 763 N N . VAL A 1 97 ? -0.090 -5.547 2.430 1.00 91.25 97 VAL A N 1
ATOM 764 C CA . VAL A 1 97 ? 0.947 -6.140 1.585 1.00 91.25 97 VAL A CA 1
ATOM 765 C C . VAL A 1 97 ? 0.850 -5.514 0.211 1.00 91.25 97 VAL A C 1
ATOM 767 O O . VAL A 1 97 ? -0.238 -5.444 -0.371 1.00 91.25 97 VAL A O 1
ATOM 770 N N . TYR A 1 98 ? 1.974 -5.065 -0.325 1.00 90.25 98 TYR A N 1
ATOM 771 C CA . TYR A 1 98 ? 2.035 -4.568 -1.688 1.00 90.25 98 TYR A CA 1
ATOM 772 C C . TYR A 1 98 ? 3.192 -5.194 -2.454 1.00 90.25 98 TYR A C 1
ATOM 774 O O . TYR A 1 98 ? 4.218 -5.565 -1.896 1.00 90.25 98 TYR A O 1
ATOM 782 N N . LYS A 1 99 ? 2.984 -5.336 -3.760 1.00 90.06 99 LYS A N 1
ATOM 783 C CA . LYS A 1 99 ? 3.937 -5.920 -4.691 1.00 90.06 99 LYS A CA 1
ATOM 784 C C . LYS A 1 99 ? 4.060 -5.019 -5.905 1.00 90.06 99 LYS A C 1
ATOM 786 O O . LYS A 1 99 ? 3.056 -4.745 -6.569 1.00 90.06 99 LYS A O 1
ATOM 791 N N . VAL A 1 100 ? 5.279 -4.598 -6.212 1.00 88.19 100 VAL A N 1
ATOM 792 C CA . VAL A 1 100 ? 5.595 -3.885 -7.452 1.00 88.19 100 VAL A CA 1
ATOM 793 C C . VAL A 1 100 ? 6.104 -4.902 -8.466 1.00 88.19 100 VAL A C 1
ATOM 795 O O . VAL A 1 100 ? 6.963 -5.720 -8.159 1.00 88.19 100 VAL A O 1
ATOM 798 N N . SER A 1 101 ? 5.551 -4.888 -9.672 1.00 86.00 101 SER A N 1
ATOM 799 C CA . SER A 1 101 ? 5.940 -5.782 -10.764 1.00 86.00 101 SER A CA 1
ATOM 800 C C . SER A 1 101 ? 6.071 -4.985 -12.051 1.00 86.00 101 SER A C 1
ATOM 802 O O . SER A 1 101 ? 5.252 -4.105 -12.326 1.00 86.00 101 SER A O 1
ATOM 804 N N . ASP A 1 102 ? 7.085 -5.283 -12.856 1.00 81.94 102 ASP A N 1
ATOM 805 C CA . ASP A 1 102 ? 7.216 -4.667 -14.171 1.00 81.94 102 ASP A CA 1
ATOM 806 C C . ASP A 1 102 ? 6.366 -5.447 -15.190 1.00 81.94 102 ASP A C 1
ATOM 808 O O . ASP A 1 102 ? 6.688 -6.595 -15.508 1.00 81.94 102 ASP A O 1
ATOM 812 N N . PRO A 1 103 ? 5.283 -4.862 -15.742 1.00 75.56 103 PRO A N 1
ATOM 813 C CA . PRO A 1 103 ? 4.472 -5.534 -16.753 1.00 75.56 103 PRO A CA 1
ATOM 814 C C . PRO A 1 103 ? 5.235 -5.795 -18.061 1.00 75.56 103 PRO A C 1
ATOM 816 O O . PRO A 1 103 ? 4.746 -6.554 -18.898 1.00 75.56 103 PRO A O 1
ATOM 819 N N . ARG A 1 104 ? 6.391 -5.149 -18.264 1.00 70.50 104 ARG A N 1
ATOM 820 C CA . ARG A 1 104 ? 7.252 -5.293 -19.444 1.00 70.50 104 ARG A CA 1
ATOM 821 C C . ARG A 1 104 ? 8.397 -6.274 -19.225 1.00 70.50 104 ARG A C 1
ATOM 823 O O . ARG A 1 104 ? 9.020 -6.672 -20.210 1.00 70.50 104 ARG A O 1
ATOM 830 N N . SER A 1 105 ? 8.664 -6.677 -17.983 1.00 65.56 105 SER A N 1
ATOM 831 C CA . SER A 1 105 ? 9.676 -7.688 -17.710 1.00 65.56 105 SER A CA 1
ATOM 832 C C . SER A 1 105 ? 9.189 -9.034 -18.253 1.00 65.56 105 SER A C 1
ATOM 834 O O . SER A 1 105 ? 8.046 -9.431 -17.985 1.00 65.56 105 SER A O 1
ATOM 836 N N . PRO A 1 106 ? 9.995 -9.739 -19.069 1.00 57.25 106 PRO A N 1
ATOM 837 C CA . PRO A 1 106 ? 9.617 -11.054 -19.545 1.00 57.25 106 PRO A CA 1
ATOM 838 C C . PRO A 1 106 ? 9.440 -11.947 -18.320 1.00 57.25 106 PRO A C 1
ATOM 840 O O . PRO A 1 106 ? 10.388 -12.177 -17.571 1.00 57.25 106 PRO A O 1
ATOM 843 N N . ARG A 1 107 ? 8.223 -12.467 -18.114 1.00 54.47 107 ARG A N 1
ATOM 844 C CA . ARG A 1 107 ? 8.026 -13.591 -17.197 1.00 54.47 107 ARG A CA 1
ATOM 845 C C . ARG A 1 107 ? 9.024 -14.650 -17.630 1.00 54.47 107 ARG A C 1
ATOM 847 O O . ARG A 1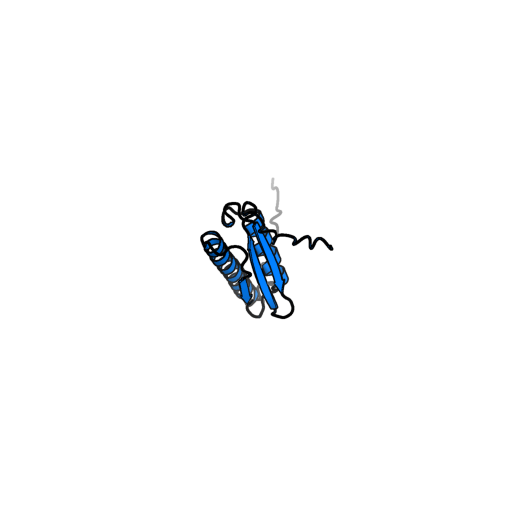 107 ? 8.904 -15.179 -18.733 1.00 54.47 107 ARG A O 1
ATOM 854 N N . VAL A 1 108 ? 10.020 -14.924 -16.796 1.00 54.56 108 VAL A N 1
ATOM 855 C CA . VAL A 1 108 ? 10.906 -16.063 -16.997 1.00 54.56 108 VAL A CA 1
ATOM 856 C C . VAL A 1 108 ? 10.033 -17.292 -16.765 1.00 54.56 108 VAL A C 1
ATOM 858 O O . VAL A 1 108 ? 9.943 -17.818 -15.660 1.00 54.56 108 VAL A O 1
ATOM 861 N N . GLU A 1 109 ? 9.289 -17.705 -17.793 1.00 52.12 109 GLU A N 1
ATOM 862 C CA . GLU A 1 109 ? 8.725 -19.041 -17.857 1.00 52.12 109 GLU A CA 1
ATOM 863 C C . GLU A 1 109 ? 9.924 -19.978 -17.778 1.00 52.12 109 GLU A C 1
ATOM 865 O O . GLU A 1 109 ? 10.722 -20.077 -18.712 1.00 52.12 109 GLU A O 1
ATOM 870 N N . SER A 1 110 ? 10.098 -20.614 -16.618 1.00 55.94 110 SER A N 1
ATOM 871 C CA . SER A 1 110 ? 11.075 -21.679 -16.456 1.00 55.94 110 SER A CA 1
ATOM 872 C C . SER A 1 110 ? 10.903 -22.654 -17.625 1.00 55.94 110 SER A C 1
ATOM 874 O O . SER A 1 110 ? 9.761 -22.997 -17.954 1.00 55.94 110 SER A O 1
ATOM 876 N N . PRO A 1 111 ? 11.990 -23.080 -18.293 1.00 52.66 111 PRO A N 1
ATOM 877 C CA . PRO A 1 111 ? 11.875 -23.916 -19.473 1.00 52.66 111 PRO A CA 1
ATOM 878 C C . PRO A 1 111 ? 11.104 -25.176 -19.095 1.00 52.66 111 PRO A C 1
ATOM 880 O O . PRO A 1 111 ? 11.531 -25.962 -18.252 1.00 52.66 111 PRO A O 1
ATOM 883 N N . LYS A 1 112 ? 9.930 -25.344 -19.709 1.00 51.53 112 LYS A N 1
ATOM 884 C CA . LYS A 1 112 ? 9.112 -26.545 -19.597 1.00 51.53 112 LYS A CA 1
ATOM 885 C C . LYS A 1 112 ? 9.924 -27.693 -20.184 1.00 51.53 112 LYS A C 1
ATOM 887 O O . LYS A 1 112 ? 9.915 -27.899 -21.398 1.00 51.53 112 LYS A O 1
ATOM 892 N N . THR A 1 113 ? 10.654 -28.411 -19.337 1.00 55.34 113 THR A N 1
ATOM 893 C CA . THR A 1 113 ? 11.408 -29.605 -19.710 1.00 55.34 113 THR A CA 1
ATOM 894 C C . THR A 1 113 ? 10.403 -30.635 -20.212 1.00 55.34 113 THR A C 1
ATOM 896 O O . THR A 1 113 ? 9.767 -31.352 -19.443 1.00 55.34 113 THR A O 1
ATOM 899 N N . LYS A 1 114 ? 10.193 -30.681 -21.531 1.00 54.59 114 LYS A N 1
ATOM 900 C CA . LYS A 1 114 ? 9.538 -31.812 -22.180 1.00 54.59 114 LYS A CA 1
ATOM 901 C C . LYS A 1 114 ? 10.519 -32.974 -22.095 1.00 54.59 114 LYS A C 1
ATOM 903 O O . LYS A 1 114 ? 11.361 -33.137 -22.972 1.00 54.59 114 LYS A O 1
ATOM 908 N N . ALA A 1 115 ? 10.430 -33.748 -21.019 1.00 63.44 115 ALA A N 1
ATOM 909 C CA . ALA A 1 115 ? 11.027 -35.071 -20.980 1.00 63.44 115 ALA A CA 1
ATOM 910 C C . ALA A 1 115 ? 10.377 -35.890 -22.106 1.00 63.44 115 ALA A C 1
ATOM 912 O O . ALA A 1 115 ? 9.173 -36.152 -22.089 1.00 63.44 115 ALA A O 1
ATOM 913 N N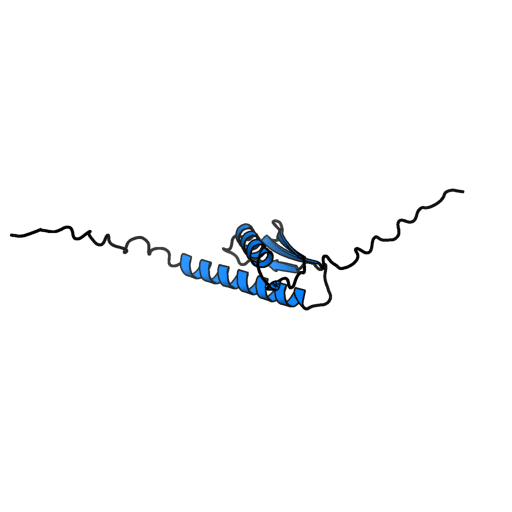 . ARG A 1 116 ? 11.162 -36.189 -23.140 1.00 60.38 116 ARG A N 1
ATOM 914 C CA . ARG A 1 116 ? 10.799 -37.092 -24.230 1.00 60.38 116 ARG A CA 1
ATOM 915 C C . ARG A 1 116 ? 11.089 -38.509 -23.721 1.00 60.38 116 ARG A C 1
ATOM 917 O O . ARG A 1 116 ? 12.236 -38.740 -23.347 1.00 60.38 116 ARG A O 1
ATOM 924 N N . PRO A 1 117 ? 10.106 -39.418 -23.631 1.00 69.50 117 PRO A N 1
ATOM 925 C CA . PRO A 1 117 ? 10.406 -40.807 -23.324 1.00 69.50 117 PRO A CA 1
ATOM 926 C C . PRO A 1 117 ? 11.008 -41.463 -24.575 1.00 69.50 117 PRO A C 1
ATOM 928 O O . PRO A 1 117 ? 10.499 -41.245 -25.680 1.00 69.50 117 PRO A O 1
ATOM 931 N N . GLU A 1 118 ? 12.109 -42.193 -24.391 1.00 67.88 118 GLU A N 1
ATOM 932 C CA . GLU A 1 118 ? 12.605 -43.200 -25.343 1.00 67.88 118 GLU A CA 1
ATOM 933 C C . GLU A 1 118 ? 11.912 -44.544 -25.108 1.00 67.88 118 GLU A C 1
ATOM 935 O O . GLU A 1 118 ? 11.577 -44.834 -23.933 1.00 67.88 118 GLU A O 1
#

Secondary structure (DSSP, 8-state):
--------------SS---THHHHHHHHHHHHHHHHHHHHHHHTTSS-TTPEEEEEPPTTS-HHHHHHHHHHHHTTSGGGTT-EEEEEEETTTTEEEEEEE-TTS-------------

Sequence (118 aa):
MSSMLRRLSVVSLESFRSSRSSAESRQEYDDALNEISLDVEEACRESDFDLETVYEVPEGICPARLASKAKRRFSKSDISRGLRVDVKHDVERNAVVYKVSDPRSPRVESPKTKARPE

pLDDT: mean 74.02, std 16.43, range [41.44, 91.75]

Organism: NCBI:txid388810